Protein AF-A0A2R6GKF8-F1 (afdb_monomer)

Sequence (89 aa):
MRTVASNGERPVAPGIPDDFDLDAARRAPSSTPAEERERCPHCGSYNISVKTQVHGGPNKREYDGDYFCDCCKNHFDDPVSPEEVGHAR

Solvent-accessible surface area (backbone atoms only — not comparable to full-atom values): 6110 Å² total; per-residue (Å²): 136,86,82,78,82,79,82,77,75,75,82,74,75,90,84,74,61,96,84,62,57,65,69,58,63,71,67,53,73,79,84,73,52,80,72,76,38,50,18,35,80,90,77,66,44,60,56,59,44,75,57,76,77,69,85,83,58,100,76,73,70,91,65,74,46,48,29,33,25,75,81,81,68,45,58,38,72,71,64,38,51,38,74,76,73,64,80,82,128

Structure (mmCIF, N/CA/C/O backbone):
data_AF-A0A2R6GKF8-F1
#
_entry.id   AF-A0A2R6GKF8-F1
#
loop_
_atom_site.group_PDB
_atom_site.id
_atom_site.type_symbol
_atom_site.label_atom_id
_atom_site.label_alt_id
_atom_site.label_comp_id
_atom_site.label_asym_id
_atom_site.label_entity_id
_atom_site.label_seq_id
_atom_site.pdbx_PDB_ins_code
_atom_site.Cartn_x
_atom_site.Cartn_y
_atom_site.Cartn_z
_atom_site.occupancy
_atom_site.B_iso_or_equiv
_atom_site.auth_seq_id
_atom_site.auth_comp_id
_atom_site.auth_asym_id
_atom_site.auth_atom_id
_atom_site.pdbx_PDB_model_num
ATOM 1 N N . MET A 1 1 ? 47.999 -0.894 -38.764 1.00 46.56 1 MET A N 1
ATOM 2 C CA . MET A 1 1 ? 47.152 -2.019 -38.313 1.00 46.56 1 MET A CA 1
ATOM 3 C C . MET A 1 1 ? 46.557 -1.575 -36.981 1.00 46.56 1 MET A C 1
ATOM 5 O O . MET A 1 1 ? 47.326 -1.382 -36.052 1.00 46.56 1 MET A O 1
ATOM 9 N N . ARG A 1 2 ? 45.270 -1.202 -36.922 1.00 46.97 2 ARG A N 1
ATOM 10 C CA . ARG A 1 2 ? 44.649 -0.615 -35.716 1.00 46.97 2 ARG A CA 1
ATOM 11 C C . ARG A 1 2 ? 43.978 -1.728 -34.912 1.00 46.97 2 ARG A C 1
ATOM 13 O O . ARG A 1 2 ? 43.038 -2.340 -35.404 1.00 46.97 2 ARG A O 1
ATOM 20 N N . THR A 1 3 ? 44.502 -1.999 -33.724 1.00 50.31 3 THR A N 1
ATOM 21 C CA . THR A 1 3 ? 43.973 -2.980 -32.772 1.00 50.31 3 THR A CA 1
ATOM 22 C C . THR A 1 3 ? 42.598 -2.525 -32.284 1.00 50.31 3 THR A C 1
ATOM 24 O O . THR A 1 3 ? 42.444 -1.393 -31.830 1.00 50.31 3 THR A O 1
ATOM 27 N N . VAL A 1 4 ? 41.595 -3.387 -32.441 1.00 54.69 4 VAL A N 1
ATOM 28 C CA . VAL A 1 4 ? 40.222 -3.160 -31.978 1.00 54.69 4 VAL A CA 1
ATOM 29 C C . VAL A 1 4 ? 40.157 -3.198 -30.451 1.00 54.69 4 VAL A C 1
ATOM 31 O O . VAL A 1 4 ? 40.837 -3.997 -29.812 1.00 54.69 4 VAL A O 1
ATOM 34 N N . ALA A 1 5 ? 39.359 -2.295 -29.883 1.00 52.41 5 ALA A N 1
ATOM 35 C CA . ALA A 1 5 ? 39.144 -2.151 -28.451 1.00 52.41 5 ALA A CA 1
ATOM 36 C C . ALA A 1 5 ? 38.470 -3.400 -27.865 1.00 52.41 5 ALA A C 1
ATOM 38 O O . ALA A 1 5 ? 37.399 -3.806 -28.319 1.00 52.41 5 ALA A O 1
ATOM 39 N N . SER A 1 6 ? 39.089 -3.987 -26.841 1.00 54.38 6 SER A N 1
ATOM 40 C CA . SER A 1 6 ? 38.471 -5.018 -26.014 1.00 54.38 6 SER A CA 1
ATOM 41 C C . SER A 1 6 ? 37.243 -4.430 -25.321 1.00 54.38 6 SER A C 1
ATOM 43 O O . SER A 1 6 ? 37.357 -3.489 -24.534 1.00 54.38 6 SER A O 1
ATOM 45 N N . ASN A 1 7 ? 36.067 -4.981 -25.625 1.00 57.81 7 ASN A N 1
ATOM 46 C CA . ASN A 1 7 ? 34.870 -4.779 -24.821 1.00 57.81 7 ASN A CA 1
ATOM 47 C C . ASN A 1 7 ? 35.159 -5.370 -23.438 1.00 57.81 7 ASN A C 1
ATOM 49 O O . ASN A 1 7 ? 35.230 -6.584 -23.290 1.00 57.81 7 ASN A O 1
ATOM 53 N N . GLY A 1 8 ? 35.399 -4.511 -22.447 1.00 49.25 8 GLY A N 1
ATOM 54 C CA . GLY A 1 8 ? 35.516 -4.921 -21.054 1.00 49.25 8 GLY A CA 1
ATOM 55 C C . GLY A 1 8 ? 34.161 -5.415 -20.566 1.00 49.25 8 GLY A C 1
ATOM 56 O O . GLY A 1 8 ? 33.315 -4.616 -20.165 1.00 49.25 8 GLY A O 1
ATOM 57 N N . GLU A 1 9 ? 33.951 -6.725 -20.647 1.00 50.94 9 GLU A N 1
ATOM 58 C CA . GLU A 1 9 ? 32.862 -7.434 -19.987 1.00 50.94 9 GLU A CA 1
ATOM 59 C C . GLU A 1 9 ? 32.831 -7.007 -18.513 1.00 50.94 9 GLU A C 1
ATOM 61 O O . GLU A 1 9 ? 33.803 -7.159 -17.770 1.00 50.94 9 GLU A O 1
ATOM 66 N N . ARG A 1 10 ? 31.728 -6.376 -18.100 1.00 61.25 10 ARG A N 1
ATOM 67 C CA . ARG A 1 10 ? 31.522 -5.991 -16.702 1.00 61.25 10 ARG A CA 1
ATOM 68 C C . ARG A 1 10 ? 31.503 -7.278 -15.867 1.00 61.25 10 ARG A C 1
ATOM 70 O O . ARG A 1 10 ? 30.752 -8.182 -16.227 1.00 61.25 10 ARG A O 1
ATOM 77 N N . PRO A 1 11 ? 32.257 -7.372 -14.759 1.00 56.75 11 PRO A N 1
ATOM 78 C CA . PRO A 1 11 ? 32.186 -8.539 -13.892 1.00 56.75 11 PRO A CA 1
ATOM 79 C C . PRO A 1 11 ? 30.763 -8.657 -13.338 1.00 56.75 11 PRO A C 1
ATOM 81 O O . PRO A 1 11 ? 30.264 -7.743 -12.676 1.00 56.75 11 PRO A O 1
ATOM 84 N N . VAL A 1 12 ? 30.096 -9.771 -13.645 1.00 59.41 12 VAL A N 1
ATOM 85 C CA . VAL A 1 12 ? 28.863 -10.171 -12.964 1.00 59.41 12 VAL A CA 1
ATOM 86 C C . VAL A 1 12 ? 29.186 -10.336 -11.481 1.00 59.41 12 VAL A C 1
ATOM 88 O O . VAL A 1 12 ? 30.212 -10.917 -11.125 1.00 59.41 12 VAL A O 1
ATOM 91 N N . ALA A 1 13 ? 28.364 -9.746 -10.613 1.00 57.97 13 ALA A N 1
ATOM 92 C CA . ALA A 1 13 ? 28.579 -9.810 -9.174 1.00 57.97 13 ALA A CA 1
ATOM 93 C C . ALA A 1 13 ? 28.674 -11.289 -8.739 1.00 57.97 13 ALA A C 1
ATOM 95 O O . ALA A 1 13 ? 27.760 -12.059 -9.043 1.00 57.97 13 ALA A O 1
ATOM 96 N N . PRO A 1 14 ? 29.758 -11.717 -8.065 1.00 58.75 14 PRO A N 1
ATOM 97 C CA . PRO A 1 14 ? 29.891 -13.099 -7.626 1.00 58.75 14 PRO A CA 1
ATOM 98 C C . PRO A 1 14 ? 28.822 -13.388 -6.565 1.00 58.75 14 PRO A C 1
ATOM 100 O O . PRO A 1 14 ? 28.824 -12.760 -5.509 1.00 58.75 14 PRO A O 1
ATOM 103 N N . GLY A 1 15 ? 27.906 -14.320 -6.844 1.00 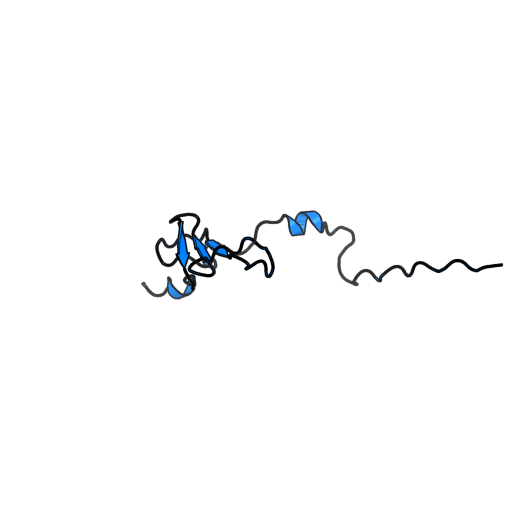64.75 15 GLY A N 1
ATOM 104 C CA . GLY A 1 15 ? 26.965 -14.828 -5.837 1.00 64.75 15 GLY A CA 1
ATOM 105 C C . GLY A 1 15 ? 25.514 -15.031 -6.274 1.00 64.75 15 GLY A C 1
ATOM 106 O O . GLY A 1 15 ? 24.742 -15.561 -5.481 1.00 64.75 15 GLY A O 1
ATOM 107 N N . ILE A 1 16 ? 25.125 -14.657 -7.495 1.00 70.25 16 ILE A N 1
ATOM 108 C CA . ILE A 1 16 ? 23.792 -14.989 -8.022 1.00 70.25 16 ILE A CA 1
ATOM 109 C C . ILE A 1 16 ? 23.901 -16.293 -8.832 1.00 70.25 16 ILE A C 1
ATOM 111 O O . ILE A 1 16 ? 24.685 -1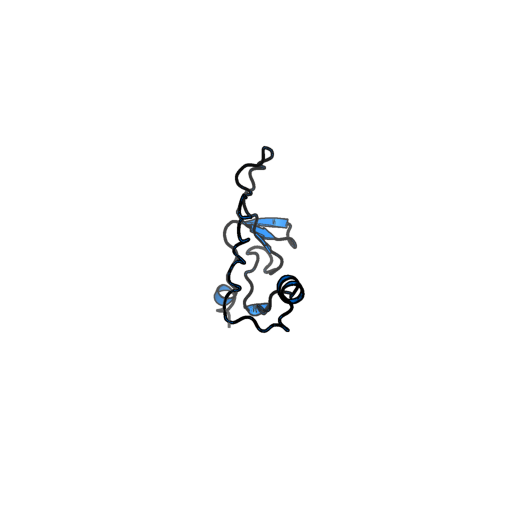6.321 -9.782 1.00 70.25 16 ILE A O 1
ATOM 115 N N . PRO A 1 17 ? 23.199 -17.382 -8.458 1.00 77.38 17 PRO A N 1
ATOM 116 C CA . PRO A 1 17 ? 23.242 -18.628 -9.219 1.00 77.38 17 PRO A CA 1
ATOM 117 C C . PRO A 1 17 ? 22.661 -18.431 -10.626 1.00 77.38 17 PRO A C 1
ATOM 119 O O . PRO A 1 17 ? 21.749 -17.631 -10.807 1.00 77.38 17 PRO A O 1
ATOM 122 N N . ASP A 1 18 ? 23.176 -19.173 -11.611 1.00 74.81 18 ASP A N 1
ATOM 123 C CA . ASP A 1 18 ? 22.805 -19.041 -13.036 1.00 74.81 18 ASP A CA 1
ATOM 124 C C . ASP A 1 18 ? 21.308 -19.330 -13.301 1.00 74.81 18 ASP A C 1
ATOM 126 O O . ASP A 1 18 ? 20.724 -18.815 -14.246 1.00 74.81 18 ASP A O 1
ATOM 130 N N . ASP A 1 19 ? 20.669 -20.092 -12.406 1.00 79.12 19 ASP A N 1
ATOM 131 C CA . ASP A 1 19 ? 19.231 -20.416 -12.406 1.00 79.12 19 ASP A CA 1
ATOM 132 C C . ASP A 1 19 ? 18.349 -19.322 -11.756 1.00 79.12 19 ASP A C 1
ATOM 134 O O . ASP A 1 19 ? 17.124 -19.421 -11.726 1.00 79.12 19 ASP A O 1
ATOM 138 N N . PHE A 1 20 ? 18.943 -18.258 -11.203 1.00 79.75 20 PHE A N 1
ATOM 139 C CA . PHE A 1 20 ? 18.190 -17.210 -10.514 1.00 79.75 20 PHE A CA 1
ATOM 140 C C . PHE A 1 20 ? 17.477 -16.281 -11.502 1.00 79.75 20 PHE A C 1
ATOM 142 O O . PHE A 1 20 ? 18.066 -15.351 -12.061 1.00 79.75 20 PHE A O 1
ATOM 149 N N . ASP A 1 21 ? 16.173 -16.494 -11.669 1.00 85.62 21 ASP A N 1
ATOM 150 C CA . ASP A 1 21 ? 15.342 -15.669 -12.540 1.00 85.62 21 ASP A CA 1
ATOM 151 C C . ASP A 1 21 ? 15.057 -14.289 -11.913 1.00 85.62 21 ASP A C 1
ATOM 153 O O . ASP A 1 21 ? 14.160 -14.088 -11.087 1.00 85.62 21 ASP A O 1
ATOM 157 N N . LEU A 1 22 ? 15.857 -13.299 -12.319 1.00 82.69 22 LEU A N 1
ATOM 158 C CA . LEU A 1 22 ? 15.736 -11.911 -11.862 1.00 82.69 22 LEU A CA 1
ATOM 159 C C . LEU A 1 22 ? 14.384 -11.280 -12.223 1.00 82.69 22 LEU A C 1
ATOM 161 O O . LEU A 1 22 ? 13.942 -10.349 -11.547 1.00 82.69 22 LEU A O 1
ATOM 165 N N . ASP A 1 23 ? 13.74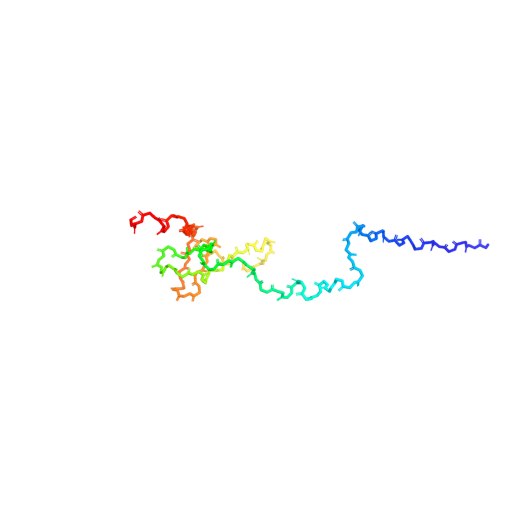6 -11.738 -13.295 1.00 82.75 23 ASP A N 1
ATOM 166 C CA . ASP A 1 23 ? 12.486 -11.182 -13.775 1.00 82.75 23 ASP A CA 1
ATOM 167 C C . ASP A 1 23 ? 11.296 -11.668 -12.929 1.00 82.75 23 ASP A C 1
ATOM 169 O O . ASP A 1 23 ? 10.391 -10.895 -12.606 1.00 82.75 23 ASP A O 1
ATOM 173 N N . ALA A 1 24 ? 11.334 -12.920 -12.477 1.00 80.94 24 ALA A N 1
ATOM 174 C CA . ALA A 1 24 ? 10.419 -13.481 -11.496 1.00 80.94 24 ALA A CA 1
ATOM 175 C C . ALA A 1 24 ? 10.584 -12.790 -10.139 1.00 80.94 24 ALA A C 1
ATOM 177 O O . ALA A 1 24 ? 9.591 -12.372 -9.544 1.00 80.94 24 ALA A O 1
ATOM 178 N N . ALA A 1 25 ? 11.825 -12.579 -9.685 1.00 79.94 25 ALA A N 1
ATOM 179 C CA . ALA A 1 25 ? 12.097 -11.878 -8.430 1.00 79.94 25 ALA A CA 1
ATOM 180 C C . ALA A 1 25 ? 11.547 -10.438 -8.423 1.00 79.94 25 ALA A C 1
ATOM 182 O O . ALA A 1 25 ? 11.011 -9.986 -7.416 1.00 79.94 25 ALA A O 1
ATOM 183 N N . ARG A 1 26 ? 11.617 -9.723 -9.555 1.00 81.00 26 ARG A N 1
ATOM 184 C CA . ARG A 1 26 ? 11.056 -8.364 -9.700 1.00 81.00 26 ARG A CA 1
ATOM 185 C C . ARG A 1 26 ? 9.530 -8.322 -9.687 1.00 81.00 26 ARG A C 1
ATOM 187 O O . ARG A 1 26 ? 8.960 -7.299 -9.321 1.00 81.00 26 ARG A O 1
ATOM 194 N N . ARG A 1 27 ? 8.879 -9.394 -10.143 1.00 81.19 27 ARG A N 1
ATOM 195 C CA . ARG A 1 27 ? 7.414 -9.507 -10.220 1.00 81.19 27 ARG A CA 1
ATOM 196 C C . ARG A 1 27 ? 6.797 -10.119 -8.967 1.00 81.19 27 ARG A C 1
ATOM 198 O O . ARG A 1 27 ? 5.577 -10.061 -8.816 1.00 81.19 27 ARG A O 1
ATOM 205 N N . ALA A 1 28 ? 7.611 -10.708 -8.094 1.00 77.31 28 ALA A N 1
ATOM 206 C CA . ALA A 1 28 ? 7.141 -11.313 -6.863 1.00 77.31 28 ALA A CA 1
ATOM 207 C C . ALA A 1 28 ? 6.416 -10.262 -5.998 1.00 77.31 28 ALA A C 1
ATOM 209 O O . ALA A 1 28 ? 6.940 -9.161 -5.796 1.00 77.31 28 ALA A O 1
ATOM 210 N N . PRO A 1 29 ? 5.205 -10.568 -5.499 1.00 71.69 29 PRO A N 1
ATOM 211 C CA . PRO A 1 29 ? 4.520 -9.690 -4.562 1.00 71.69 29 PRO A CA 1
ATOM 212 C C . PRO A 1 29 ? 5.350 -9.550 -3.284 1.00 71.69 29 PRO A C 1
ATOM 214 O O . PRO A 1 29 ? 6.108 -10.451 -2.925 1.00 71.69 29 PRO A O 1
ATOM 217 N N . SER A 1 30 ? 5.188 -8.425 -2.585 1.00 71.69 30 SER A N 1
ATOM 218 C CA . SER A 1 30 ? 5.881 -8.226 -1.311 1.00 71.69 30 SER A CA 1
ATOM 219 C C . SER A 1 30 ? 5.531 -9.352 -0.336 1.00 71.69 30 SER A C 1
ATOM 221 O O . SER A 1 30 ? 4.351 -9.626 -0.109 1.00 71.69 30 SER A O 1
ATOM 223 N N . SER A 1 31 ? 6.552 -9.977 0.250 1.00 76.31 31 SER A N 1
ATOM 224 C CA . SER A 1 31 ? 6.388 -11.021 1.269 1.00 76.31 31 SER A CA 1
ATOM 225 C C . SER A 1 31 ? 6.030 -10.468 2.652 1.00 76.31 31 SER A C 1
ATOM 227 O O . SER A 1 31 ? 5.843 -11.253 3.576 1.00 76.31 31 SER A O 1
ATOM 229 N N . THR A 1 32 ? 5.937 -9.142 2.821 1.00 78.62 32 THR A N 1
ATOM 230 C CA . THR A 1 32 ? 5.529 -8.518 4.088 1.00 78.62 32 THR A CA 1
ATOM 231 C C . THR A 1 32 ? 4.103 -8.952 4.451 1.00 78.62 32 THR A C 1
ATOM 233 O O . THR A 1 32 ? 3.169 -8.653 3.690 1.00 78.62 32 THR A O 1
ATOM 236 N N . PRO A 1 33 ? 3.891 -9.643 5.585 1.00 77.19 33 PRO A N 1
ATOM 237 C CA . PRO A 1 33 ? 2.563 -10.086 5.981 1.00 77.19 33 PRO A CA 1
ATOM 238 C C . PRO A 1 33 ? 1.677 -8.887 6.321 1.00 77.19 33 PRO A C 1
ATOM 240 O O . PRO A 1 33 ? 2.145 -7.830 6.733 1.00 77.19 33 PRO A O 1
ATOM 243 N N . ALA A 1 34 ? 0.364 -9.036 6.135 1.00 72.75 34 ALA A N 1
ATOM 244 C CA . ALA A 1 34 ? -0.589 -7.930 6.271 1.00 72.75 34 ALA A CA 1
ATOM 245 C C . ALA A 1 34 ? -0.646 -7.320 7.685 1.00 72.75 34 ALA A C 1
ATOM 247 O O . ALA A 1 34 ? -1.094 -6.185 7.846 1.00 72.75 34 ALA A O 1
ATOM 248 N N . GLU A 1 35 ? -0.219 -8.071 8.698 1.00 72.56 35 GLU A N 1
ATOM 249 C CA . GLU A 1 35 ? -0.072 -7.597 10.073 1.00 72.56 35 GLU A CA 1
ATOM 250 C C . GLU A 1 35 ? 1.117 -6.654 10.260 1.00 72.56 35 GLU A C 1
ATOM 252 O O . GLU A 1 35 ? 1.023 -5.795 11.113 1.00 72.56 35 GLU A O 1
ATOM 257 N N . GLU A 1 36 ? 2.161 -6.728 9.432 1.00 76.19 36 GLU A N 1
ATOM 258 C CA . GLU A 1 36 ? 3.346 -5.854 9.494 1.00 76.19 36 GLU A CA 1
ATOM 259 C C . GLU A 1 36 ? 3.235 -4.645 8.547 1.00 76.19 36 GLU A C 1
ATOM 261 O O . GLU A 1 36 ? 4.142 -3.823 8.447 1.00 76.19 36 GLU A O 1
ATOM 266 N N . ARG A 1 37 ? 2.103 -4.501 7.848 1.00 83.62 37 ARG A N 1
ATOM 267 C CA . ARG A 1 37 ? 1.881 -3.396 6.911 1.00 83.62 37 ARG A CA 1
ATOM 268 C C . ARG A 1 37 ? 1.305 -2.175 7.613 1.00 83.62 37 ARG A C 1
ATOM 270 O O . ARG A 1 37 ? 0.303 -2.265 8.321 1.00 83.62 37 ARG A O 1
ATOM 277 N N . GLU A 1 38 ? 1.905 -1.035 7.304 1.00 87.75 38 GLU A N 1
ATOM 278 C CA . GLU A 1 38 ? 1.416 0.309 7.596 1.00 87.75 38 GLU A CA 1
ATOM 279 C C . GLU A 1 38 ? -0.050 0.499 7.174 1.00 87.75 38 GLU A C 1
ATOM 281 O O . GLU A 1 38 ? -0.505 -0.029 6.149 1.00 87.75 38 GLU A O 1
ATOM 286 N N . ARG A 1 39 ? -0.806 1.260 7.971 1.00 89.00 39 ARG A N 1
ATOM 287 C CA . ARG A 1 39 ? -2.254 1.435 7.802 1.00 89.00 39 ARG A CA 1
ATOM 288 C C . ARG A 1 39 ? -2.646 2.896 7.696 1.00 89.00 39 ARG A C 1
ATOM 290 O O . ARG A 1 39 ? -2.045 3.784 8.285 1.00 89.00 39 ARG A O 1
ATOM 297 N N . CYS A 1 40 ? -3.735 3.143 6.980 1.00 89.88 40 CYS A N 1
ATOM 298 C CA . CYS A 1 40 ? -4.348 4.460 6.945 1.00 89.88 40 CYS A CA 1
ATOM 299 C C . CYS A 1 40 ? -4.918 4.834 8.331 1.00 89.88 40 CYS A C 1
ATOM 301 O O . CYS A 1 40 ? -5.749 4.076 8.844 1.00 89.88 40 CYS A O 1
ATOM 303 N N . PRO A 1 41 ? -4.600 6.020 8.885 1.00 88.62 41 PRO A N 1
ATOM 304 C CA . PRO A 1 41 ? -5.107 6.468 10.189 1.00 88.62 41 PRO A CA 1
ATOM 305 C C . PRO A 1 41 ? -6.630 6.652 10.237 1.00 88.62 41 PRO A C 1
ATOM 307 O O . PRO A 1 41 ? -7.234 6.590 11.302 1.00 88.62 41 PRO A O 1
ATOM 310 N N . HIS A 1 42 ? -7.280 6.860 9.089 1.00 86.81 42 HIS A N 1
ATOM 311 C CA . HIS A 1 42 ? -8.720 7.129 9.040 1.00 86.81 42 HIS A CA 1
ATOM 312 C C . HIS A 1 42 ? -9.589 5.873 8.957 1.00 86.81 42 HIS A C 1
ATOM 314 O O . HIS A 1 42 ? -10.720 5.879 9.431 1.00 86.81 42 HIS A O 1
ATOM 320 N N . CYS A 1 43 ? -9.103 4.818 8.298 1.00 87.88 43 CYS A N 1
ATOM 321 C CA . CYS A 1 43 ? -9.912 3.630 8.000 1.00 87.88 43 CYS A CA 1
ATOM 322 C C . CYS A 1 43 ? -9.234 2.298 8.347 1.00 87.88 43 CYS A C 1
ATOM 324 O O . CYS A 1 43 ? -9.850 1.249 8.182 1.00 87.88 43 CYS A O 1
ATOM 326 N N . GLY A 1 44 ? -7.969 2.308 8.782 1.00 85.94 44 GLY A N 1
ATOM 327 C CA . GLY A 1 44 ? -7.213 1.102 9.140 1.00 85.94 44 GLY A CA 1
ATOM 328 C C . GLY A 1 44 ? -6.818 0.205 7.959 1.00 85.94 44 GLY A C 1
ATOM 329 O O . GLY A 1 44 ? -6.287 -0.891 8.164 1.00 85.94 44 GLY A O 1
ATOM 330 N N . SER A 1 45 ? -7.073 0.637 6.720 1.00 87.06 45 SER A N 1
ATOM 331 C CA . SER A 1 45 ? -6.728 -0.124 5.517 1.00 87.06 45 SER A CA 1
ATOM 332 C C . SER A 1 45 ? -5.226 -0.065 5.234 1.00 87.06 45 SER A C 1
ATOM 334 O O . SER A 1 45 ? -4.625 1.002 5.326 1.00 87.06 45 SER A O 1
ATOM 336 N N . TYR A 1 46 ? -4.639 -1.196 4.839 1.00 86.62 46 TYR A N 1
ATOM 337 C CA . TYR A 1 46 ? -3.233 -1.302 4.419 1.00 86.62 46 TYR A CA 1
ATOM 338 C C . TYR A 1 46 ? -3.028 -0.965 2.930 1.00 86.62 46 TYR A C 1
ATOM 340 O O . TYR A 1 46 ? -1.911 -1.042 2.414 1.00 86.62 46 TYR A O 1
ATOM 348 N N . ASN A 1 47 ? -4.108 -0.636 2.206 1.00 87.56 47 ASN A N 1
ATOM 349 C CA . ASN A 1 47 ? -4.045 -0.257 0.796 1.00 87.56 47 ASN A CA 1
ATOM 350 C C . ASN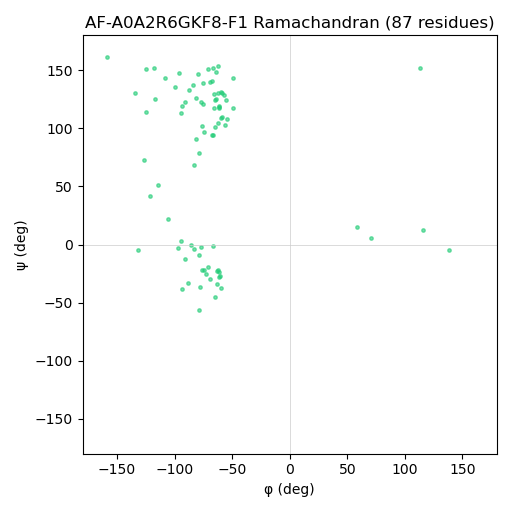 A 1 47 ? -3.682 1.230 0.671 1.00 87.56 47 ASN A C 1
ATOM 352 O O . ASN A 1 47 ? -4.519 2.075 0.336 1.00 87.56 47 ASN A O 1
ATOM 356 N N . ILE A 1 48 ? -2.441 1.543 1.037 1.00 87.81 48 ILE A N 1
ATOM 357 C CA . ILE A 1 48 ? -1.868 2.886 1.000 1.00 87.81 48 ILE A CA 1
ATOM 358 C C . ILE A 1 48 ? -0.842 2.978 -0.132 1.00 87.81 48 ILE A C 1
ATOM 360 O O . ILE A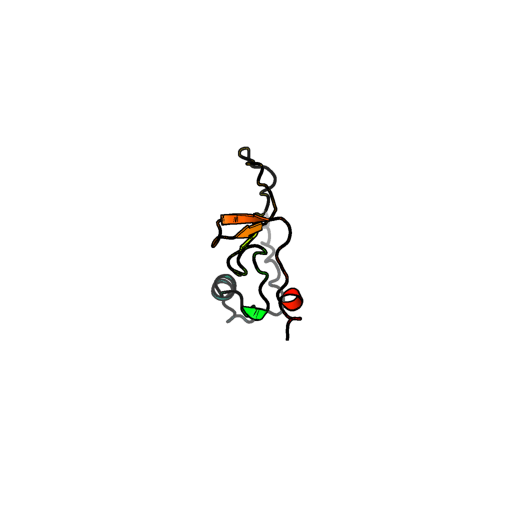 1 48 ? -0.138 2.019 -0.440 1.00 87.81 48 ILE A O 1
ATOM 364 N N . SER A 1 49 ? -0.791 4.126 -0.794 1.00 86.00 49 SER A N 1
ATOM 365 C CA . SER A 1 49 ? 0.161 4.445 -1.851 1.00 86.00 49 SER A CA 1
ATOM 366 C C . SER A 1 49 ? 1.028 5.606 -1.401 1.00 86.00 49 SER A C 1
ATOM 368 O O . SER A 1 49 ? 0.508 6.668 -1.054 1.00 86.00 49 SER A O 1
ATOM 370 N N . VAL A 1 50 ? 2.343 5.405 -1.438 1.00 83.56 50 VAL A N 1
ATOM 371 C CA . VAL A 1 50 ? 3.317 6.473 -1.215 1.00 83.56 50 VAL A CA 1
ATOM 372 C C . VAL A 1 50 ? 3.388 7.307 -2.481 1.00 83.56 50 VAL A C 1
ATOM 374 O O . VAL A 1 50 ? 3.674 6.793 -3.568 1.00 83.56 50 VAL A O 1
ATOM 377 N N . LYS A 1 51 ? 3.122 8.604 -2.367 1.00 73.12 51 LYS A N 1
ATOM 378 C CA . LYS A 1 51 ? 3.335 9.527 -3.472 1.00 73.12 51 LYS A CA 1
ATOM 379 C C . LYS A 1 51 ? 4.807 9.884 -3.491 1.00 73.12 51 LYS A C 1
ATOM 381 O O . LYS A 1 51 ? 5.226 10.864 -2.892 1.00 73.12 51 LYS A O 1
ATOM 386 N N . THR A 1 52 ? 5.606 9.121 -4.230 1.00 63.78 52 THR A N 1
ATOM 387 C CA . THR A 1 52 ? 6.957 9.576 -4.558 1.00 63.78 52 THR A CA 1
ATOM 388 C C . THR A 1 52 ? 6.820 10.900 -5.300 1.00 63.78 52 THR A C 1
ATOM 390 O O . THR A 1 52 ? 6.325 10.917 -6.433 1.00 63.78 52 THR A O 1
ATOM 393 N N . GLN A 1 53 ? 7.208 12.016 -4.671 1.00 56.88 53 GLN A N 1
ATOM 394 C CA . GLN A 1 53 ? 7.358 13.275 -5.386 1.00 56.88 53 GLN A CA 1
ATOM 395 C C . GLN A 1 53 ? 8.349 13.015 -6.518 1.00 56.88 53 GLN A C 1
ATOM 397 O O . GLN A 1 53 ? 9.555 12.923 -6.303 1.00 56.88 53 GLN A O 1
ATOM 402 N N . VAL A 1 54 ? 7.847 12.864 -7.743 1.00 54.72 54 VAL A N 1
ATOM 403 C CA . VAL A 1 54 ? 8.702 12.863 -8.924 1.00 54.72 54 VAL A CA 1
ATOM 404 C C . VAL A 1 54 ? 9.251 14.284 -9.010 1.00 54.72 54 VAL A C 1
ATOM 406 O O . VAL A 1 54 ? 8.580 15.201 -9.488 1.00 54.72 54 VAL A O 1
ATOM 409 N N . HIS A 1 55 ? 10.436 14.496 -8.436 1.00 48.50 55 HIS A N 1
ATOM 410 C CA . HIS A 1 55 ? 11.151 15.760 -8.503 1.00 48.50 55 HIS A CA 1
ATOM 411 C C . HIS A 1 55 ? 11.305 16.144 -9.986 1.00 48.50 55 HIS A C 1
ATOM 413 O O . HIS A 1 55 ? 12.073 15.520 -10.710 1.00 48.50 55 HIS A O 1
ATOM 419 N N . GLY A 1 56 ? 10.560 17.157 -10.448 1.00 49.50 56 GLY A N 1
ATOM 420 C CA . GLY A 1 56 ? 10.830 17.827 -11.728 1.00 49.50 56 GLY A CA 1
ATOM 421 C C . GLY A 1 56 ? 9.782 17.726 -12.844 1.00 49.50 56 GLY A C 1
ATOM 422 O O . GLY A 1 56 ? 10.092 18.098 -13.971 1.00 49.50 56 GLY A O 1
ATOM 423 N N . GLY A 1 57 ? 8.552 17.268 -12.592 1.00 54.34 57 GLY A N 1
ATOM 424 C CA . GLY A 1 57 ? 7.479 17.355 -13.596 1.00 54.34 57 GLY A CA 1
ATOM 425 C C . GLY A 1 57 ? 6.770 18.725 -13.597 1.00 54.34 57 GLY A C 1
ATOM 426 O O . GLY A 1 57 ? 6.419 19.202 -12.518 1.00 54.34 57 GLY A O 1
ATOM 427 N N . PRO A 1 58 ? 6.457 19.341 -14.759 1.00 57.06 58 PRO A N 1
ATOM 428 C CA . PRO A 1 58 ? 5.751 20.633 -14.846 1.00 57.06 58 PRO A CA 1
ATOM 429 C C . PRO A 1 58 ? 4.288 20.597 -14.356 1.00 57.06 58 PRO A C 1
ATOM 431 O O . PRO A 1 58 ? 3.617 21.622 -14.346 1.00 57.06 58 PRO A O 1
ATOM 434 N N . ASN A 1 59 ? 3.792 19.433 -13.926 1.00 59.22 59 ASN A N 1
ATOM 435 C CA . ASN A 1 59 ? 2.457 19.230 -13.364 1.00 59.22 59 ASN A CA 1
ATOM 436 C C . ASN A 1 59 ? 2.544 18.813 -11.886 1.00 59.22 59 ASN A C 1
ATOM 438 O O . ASN A 1 59 ? 1.969 17.796 -11.488 1.00 59.22 59 ASN A O 1
ATOM 442 N N . LYS A 1 60 ? 3.288 19.564 -11.061 1.00 55.53 60 LYS A N 1
ATOM 443 C CA . LYS A 1 60 ? 3.199 19.417 -9.602 1.00 55.53 60 LYS A CA 1
ATOM 444 C C . LYS A 1 60 ? 1.792 19.834 -9.171 1.00 55.53 60 LYS A C 1
ATOM 446 O O . LYS A 1 60 ? 1.492 21.018 -9.089 1.00 55.53 60 LYS A O 1
ATOM 451 N N . ARG A 1 61 ? 0.923 18.860 -8.906 1.00 60.16 61 ARG A N 1
ATOM 452 C CA . ARG A 1 61 ? -0.213 19.094 -8.014 1.00 60.16 61 ARG A CA 1
ATOM 453 C C . ARG A 1 61 ? 0.355 19.104 -6.602 1.00 60.16 61 ARG A C 1
ATOM 455 O O . ARG A 1 61 ? 1.005 18.138 -6.208 1.00 60.16 61 ARG A O 1
ATOM 462 N N . GLU A 1 62 ? 0.173 20.211 -5.895 1.00 62.34 62 G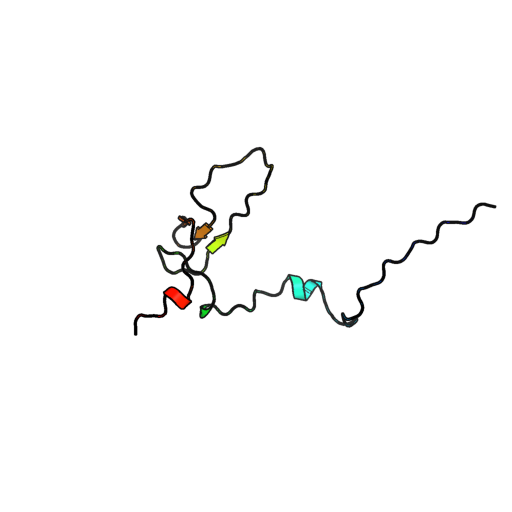LU A N 1
ATOM 463 C CA . GLU A 1 62 ? 0.368 20.259 -4.449 1.00 62.34 62 GLU A CA 1
ATOM 464 C C . GLU A 1 62 ? -0.614 19.249 -3.854 1.00 62.34 62 GLU A C 1
ATOM 466 O O . GLU A 1 62 ? -1.830 19.395 -3.977 1.00 62.34 62 GLU A O 1
ATOM 471 N N . TYR A 1 63 ? -0.082 18.140 -3.354 1.00 63.41 63 TYR A N 1
ATOM 472 C CA . TYR A 1 63 ? -0.871 17.142 -2.656 1.00 63.41 63 TYR A CA 1
ATOM 473 C C . TYR A 1 63 ? -0.682 17.361 -1.162 1.00 63.41 63 TYR A C 1
ATOM 475 O O . TYR A 1 63 ? 0.438 17.577 -0.707 1.00 63.41 63 TYR A O 1
ATOM 483 N N . ASP A 1 64 ? -1.790 17.311 -0.434 1.00 68.56 64 ASP A N 1
ATOM 484 C CA . ASP A 1 64 ? -1.845 17.486 1.013 1.00 68.56 64 ASP A CA 1
ATOM 485 C C . ASP A 1 64 ? -1.405 16.175 1.694 1.00 68.56 64 ASP A C 1
ATOM 487 O O . ASP A 1 64 ? -2.238 15.348 2.043 1.00 68.56 64 ASP A O 1
ATOM 491 N N . GLY A 1 65 ? -0.097 15.911 1.753 1.00 73.44 65 GLY A N 1
ATOM 492 C CA . GLY A 1 65 ? 0.491 14.734 2.412 1.00 73.44 65 GLY A CA 1
ATOM 493 C C . GLY A 1 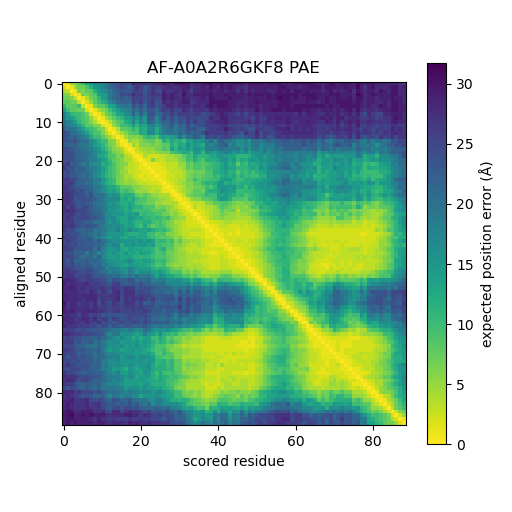65 ? 1.163 13.715 1.481 1.00 73.44 65 GLY A C 1
ATOM 494 O O . GLY A 1 65 ? 0.806 13.561 0.302 1.00 73.44 65 GLY A O 1
ATOM 495 N N . ASP A 1 66 ? 2.153 13.013 2.036 1.00 84.25 66 ASP A N 1
ATOM 496 C CA . ASP A 1 66 ? 3.016 12.045 1.342 1.00 84.25 66 ASP A CA 1
ATOM 497 C C . ASP A 1 66 ? 2.335 10.701 1.027 1.00 84.25 66 ASP A C 1
ATOM 499 O O . ASP A 1 66 ? 2.727 10.001 0.084 1.00 84.25 66 ASP A O 1
ATOM 503 N N . TYR A 1 67 ? 1.265 10.353 1.743 1.00 86.12 67 TYR A N 1
ATOM 504 C CA . TYR A 1 67 ? 0.554 9.086 1.590 1.00 86.12 67 TYR A CA 1
ATOM 505 C C . TYR A 1 67 ? -0.894 9.290 1.140 1.00 86.12 67 TYR A C 1
ATOM 507 O O . TYR A 1 67 ? -1.551 10.299 1.400 1.00 86.12 67 TYR A O 1
ATOM 515 N N . PHE A 1 68 ? -1.418 8.288 0.438 1.00 87.88 68 PHE A N 1
ATOM 516 C CA . PHE A 1 68 ? -2.802 8.246 -0.019 1.00 87.88 68 PHE A CA 1
ATOM 517 C C . PHE A 1 68 ? -3.414 6.881 0.243 1.00 87.88 68 PHE A C 1
ATOM 519 O O . PHE A 1 68 ? -2.847 5.861 -0.138 1.00 87.88 68 PHE A O 1
ATOM 526 N N . CYS A 1 69 ? -4.598 6.844 0.847 1.00 90.00 69 CYS A N 1
ATOM 527 C CA . CYS A 1 69 ? -5.322 5.594 1.026 1.00 90.00 69 CYS A CA 1
ATOM 528 C C . CYS A 1 69 ? -6.257 5.354 -0.154 1.00 90.00 69 CYS A C 1
ATOM 530 O O . CYS A 1 69 ? -7.178 6.131 -0.395 1.00 90.00 69 CYS A O 1
ATOM 532 N N . ASP A 1 70 ? -6.102 4.223 -0.835 1.00 89.44 70 ASP A N 1
ATOM 533 C CA . ASP A 1 70 ? -6.988 3.874 -1.942 1.00 89.44 70 ASP A CA 1
ATOM 534 C C . ASP A 1 70 ? -8.406 3.497 -1.466 1.00 89.44 70 ASP A C 1
ATOM 536 O O . ASP A 1 70 ? -9.362 3.590 -2.233 1.00 89.44 70 ASP A O 1
ATOM 540 N N . CYS A 1 71 ? -8.566 3.139 -0.189 1.00 89.12 71 CYS A N 1
ATOM 541 C CA . CYS A 1 71 ? -9.852 2.751 0.388 1.00 89.12 71 CYS A CA 1
ATOM 542 C C . CYS A 1 71 ? -10.738 3.961 0.723 1.00 89.12 71 CYS A C 1
ATOM 544 O O . CYS A 1 71 ? -11.855 4.058 0.220 1.00 89.12 71 CYS A O 1
ATOM 546 N N . CYS A 1 72 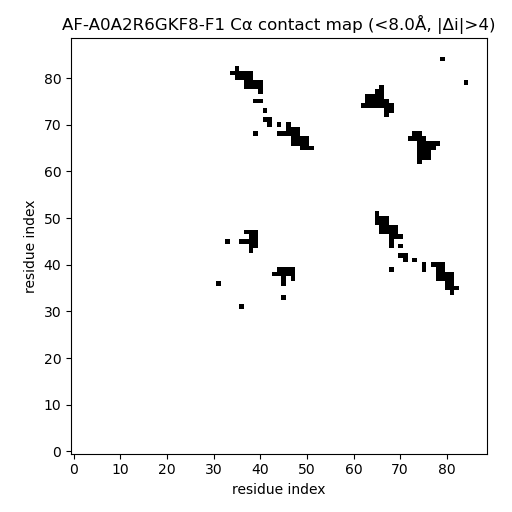? -10.245 4.901 1.538 1.00 89.94 72 CYS A N 1
ATOM 547 C CA . CYS A 1 72 ? -11.014 6.085 1.944 1.00 89.94 72 CYS A CA 1
ATOM 548 C C . CYS A 1 72 ? -10.717 7.336 1.106 1.00 89.94 72 CYS A C 1
ATOM 550 O O . CYS A 1 72 ? -11.346 8.367 1.321 1.00 89.94 72 CYS A O 1
ATOM 552 N N . LYS A 1 73 ? -9.771 7.255 0.160 1.00 88.88 73 LYS A N 1
ATOM 553 C CA . LYS A 1 73 ? -9.334 8.359 -0.711 1.00 88.88 73 LYS A CA 1
ATOM 554 C C . LYS A 1 73 ? -8.797 9.586 0.047 1.00 88.88 73 LYS A C 1
ATOM 556 O O . LYS A 1 73 ? -8.637 10.643 -0.559 1.00 88.88 73 LYS A O 1
ATOM 561 N N . ASN A 1 74 ? -8.481 9.443 1.339 1.00 86.62 74 ASN A N 1
ATOM 562 C CA . ASN A 1 74 ? -7.822 10.489 2.116 1.00 86.62 74 ASN A CA 1
ATOM 563 C C . ASN A 1 74 ? -6.322 10.521 1.845 1.00 86.62 74 ASN A C 1
ATOM 565 O O . ASN A 1 74 ? -5.678 9.485 1.646 1.00 86.62 74 ASN A O 1
ATOM 569 N N . HIS A 1 75 ? -5.795 11.737 1.912 1.00 88.25 75 HIS A N 1
ATOM 570 C CA . HIS A 1 75 ? -4.372 12.006 2.002 1.00 88.25 75 HIS A CA 1
ATOM 571 C C . HIS A 1 75 ? -3.979 12.210 3.465 1.00 88.25 75 HIS A C 1
ATOM 573 O O . HIS A 1 75 ? -4.804 12.657 4.263 1.00 88.25 75 HIS A O 1
ATOM 579 N N . PHE A 1 76 ? -2.763 11.812 3.817 1.00 87.25 76 PHE A N 1
ATOM 580 C CA . PHE A 1 76 ? -2.212 11.933 5.165 1.00 87.25 76 PHE A CA 1
ATOM 581 C C . PHE A 1 76 ? -0.684 11.885 5.098 1.00 87.25 76 PHE A C 1
ATOM 583 O O . PHE A 1 76 ? -0.112 11.440 4.102 1.00 87.25 76 PHE A O 1
ATOM 590 N N . ASP A 1 77 ? -0.045 12.366 6.158 1.00 85.69 77 ASP A N 1
ATOM 591 C CA . ASP A 1 77 ? 1.412 12.509 6.234 1.00 85.69 77 ASP A CA 1
ATOM 592 C C . ASP A 1 77 ? 2.084 11.292 6.878 1.00 85.69 77 ASP A C 1
ATOM 594 O O . ASP A 1 77 ? 3.112 10.831 6.403 1.00 85.69 77 ASP A O 1
ATOM 598 N N . ASP A 1 78 ? 1.444 10.719 7.900 1.00 88.00 78 ASP A N 1
ATOM 599 C CA . ASP A 1 78 ? 1.999 9.624 8.695 1.00 88.00 78 ASP A CA 1
ATOM 600 C C . ASP A 1 78 ? 1.028 8.427 8.694 1.00 88.00 78 ASP A C 1
ATOM 602 O O . ASP A 1 78 ? -0.112 8.551 9.172 1.00 88.00 78 ASP A O 1
ATOM 606 N N . PRO A 1 79 ? 1.398 7.277 8.099 1.00 86.50 79 PRO A N 1
ATOM 607 C CA . PRO A 1 79 ? 0.647 6.046 8.272 1.00 86.50 79 PRO A CA 1
ATOM 608 C C . PRO A 1 79 ? 0.829 5.503 9.692 1.00 86.50 79 PRO A C 1
ATOM 610 O O . PRO A 1 79 ? 1.869 5.659 10.316 1.00 86.50 79 PRO A O 1
ATOM 613 N N . VAL A 1 80 ? -0.178 4.791 10.190 1.00 87.50 80 VAL A N 1
ATOM 614 C CA . VAL A 1 80 ? -0.096 4.152 11.507 1.00 87.50 80 VAL A CA 1
ATOM 615 C C . VAL A 1 80 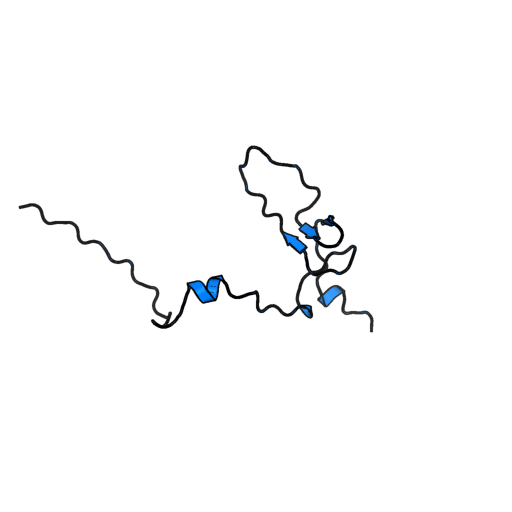? 0.671 2.846 11.372 1.00 87.50 80 VAL A C 1
ATOM 617 O O . VAL A 1 80 ? 0.288 1.983 10.566 1.00 87.50 80 VAL A O 1
ATOM 620 N N . SER A 1 81 ? 1.720 2.683 12.177 1.00 80.75 81 SER A N 1
ATOM 621 C CA . SER A 1 81 ? 2.436 1.415 12.245 1.00 80.75 81 SER A CA 1
ATOM 622 C C . SER A 1 81 ? 1.531 0.355 12.871 1.00 80.75 81 SER A C 1
ATOM 624 O O . SER A 1 81 ? 0.799 0.633 13.822 1.00 80.75 81 SER A O 1
ATOM 626 N N . PRO A 1 82 ? 1.551 -0.890 12.383 1.00 70.25 82 PRO A N 1
ATOM 627 C CA . PRO A 1 82 ? 0.703 -1.934 12.946 1.00 70.25 82 PRO A CA 1
ATOM 628 C C . PRO A 1 82 ? 0.987 -2.219 14.427 1.00 70.25 82 PRO A C 1
ATOM 630 O O . PRO A 1 82 ? 0.072 -2.609 15.150 1.00 70.25 82 PRO A O 1
ATOM 633 N N . GLU A 1 83 ? 2.214 -1.969 14.892 1.00 65.19 83 GLU A N 1
ATOM 634 C CA . GLU A 1 83 ? 2.600 -2.084 16.304 1.00 65.19 83 GLU A CA 1
ATOM 635 C C . GLU A 1 83 ? 1.828 -1.098 17.200 1.00 65.19 83 GLU A C 1
ATOM 637 O O . GLU A 1 83 ? 1.444 -1.434 18.320 1.00 65.19 83 GLU A O 1
ATOM 642 N N . GLU A 1 84 ? 1.508 0.090 16.681 1.00 60.66 84 GLU A N 1
ATOM 643 C CA . GLU A 1 84 ? 0.730 1.118 17.383 1.00 60.66 84 GLU A CA 1
ATOM 644 C C . GLU A 1 84 ? -0.769 0.788 17.423 1.00 60.66 84 GLU A C 1
ATOM 646 O O . GLU A 1 84 ? -1.492 1.222 18.319 1.00 60.66 84 GLU A O 1
ATOM 651 N N . VAL A 1 85 ? -1.242 -0.051 16.496 1.00 58.78 85 VAL A N 1
ATOM 652 C CA . VAL A 1 85 ? -2.609 -0.602 16.502 1.00 58.78 85 VAL A CA 1
ATOM 653 C C . VAL A 1 85 ? -2.736 -1.766 17.511 1.00 58.78 85 VAL A C 1
ATOM 655 O O . VAL A 1 85 ? -3.842 -2.218 17.811 1.00 58.78 85 VAL A O 1
ATOM 658 N N . GLY A 1 86 ? -1.614 -2.234 18.074 1.00 51.41 86 GLY A N 1
ATOM 659 C CA . GLY A 1 86 ? -1.480 -3.474 18.842 1.00 51.41 86 GLY A CA 1
ATOM 660 C C . GLY A 1 86 ? -1.344 -3.358 20.366 1.00 51.41 86 GLY A C 1
ATOM 661 O O . GLY A 1 86 ? -0.863 -4.307 20.975 1.00 51.41 86 GLY A O 1
ATOM 662 N N . HIS A 1 87 ? -1.764 -2.263 21.012 1.00 41.88 87 HIS A N 1
ATOM 663 C CA . HIS A 1 87 ? -1.825 -2.164 22.490 1.00 41.88 87 HIS A CA 1
ATOM 664 C C . HIS A 1 87 ? -3.233 -1.862 23.032 1.00 41.88 87 HIS A C 1
ATOM 666 O O . HIS A 1 87 ? -3.427 -1.093 23.971 1.00 41.88 87 HIS A O 1
ATOM 672 N N . ALA A 1 88 ? -4.243 -2.513 22.456 1.00 49.19 88 ALA A N 1
ATOM 673 C CA . ALA A 1 88 ? -5.561 -2.630 23.071 1.00 49.19 88 ALA A CA 1
ATOM 674 C C . ALA A 1 88 ? -5.968 -4.103 23.143 1.00 49.19 88 ALA A C 1
ATOM 676 O O . ALA A 1 88 ? -6.825 -4.550 22.377 1.00 49.19 88 ALA A O 1
ATOM 677 N N . ARG A 1 89 ? -5.336 -4.856 24.050 1.00 45.47 89 ARG A N 1
ATOM 678 C CA . ARG A 1 89 ? -5.926 -6.033 24.698 1.00 45.47 89 ARG A CA 1
ATOM 679 C C . ARG A 1 89 ? -5.143 -6.474 25.923 1.00 45.47 89 ARG A C 1
ATOM 681 O O . ARG A 1 89 ? -3.933 -6.729 25.777 1.00 45.47 89 ARG A O 1
#

Foldseek 3Di:
DDDDDDPPDDDDPPDQDPPDDPVCVVVDDDPDDPLQAFAAPPPRDSQKDFPPPPPDDPPDDPDPERMAHPPVRDHDHDTDGSVNVPPDD

Mean predicted aligned error: 14.47 Å

Secondary structure (DSSP, 8-state):
--PPPP--PPPPPTT--TT--HHHHHHSPP---TTSS-B-TTT--S-EEE----TT-S-----SSSEEETTT--EES-PBPTTTT----

Radius of gyration: 22.17 Å; Cα contacts (8 Å, |Δi|>4): 84; chains: 1; bounding box: 58×41×63 Å

pLDDT: mean 72.02, std 14.5, range [41.88, 90.0]